Protein AF-A0AB34Z2W9-F1 (afdb_monomer_lite)

Organism: Borreliella afzelii (NCBI:txid29518)

Radius of gyration: 11.91 Å; chains: 1; bounding box: 31×22×32 Å

Foldseek 3Di:
DVLLVVQLVVCVPDPDPQLNVLSVLLSVLLVLLVPPPLPCLSVLLRVLLVCLLPPPVPVSLVRNLVSLVVDPDPSSVSNNVSSVSNSVVSVVD

pLDDT: mean 85.74, std 9.22, range 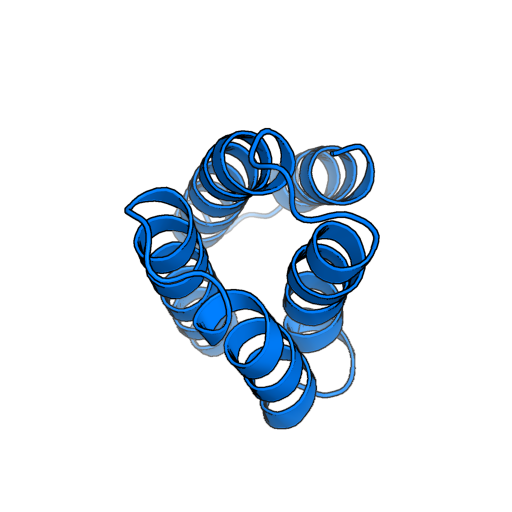[51.06, 96.19]

Structure (mmCIF, N/CA/C/O backbone):
data_AF-A0AB34Z2W9-F1
#
_entry.id   AF-A0AB34Z2W9-F1
#
loop_
_atom_site.group_PDB
_atom_site.id
_atom_site.type_symbol
_atom_site.label_atom_id
_atom_site.label_alt_id
_atom_site.label_comp_id
_atom_site.label_asym_id
_atom_site.label_entity_id
_atom_site.label_seq_id
_atom_site.pdbx_PDB_ins_code
_atom_site.Cartn_x
_atom_site.Cartn_y
_atom_site.Cartn_z
_atom_site.occupancy
_atom_site.B_iso_or_equiv
_atom_site.auth_seq_id
_atom_site.auth_comp_id
_atom_site.a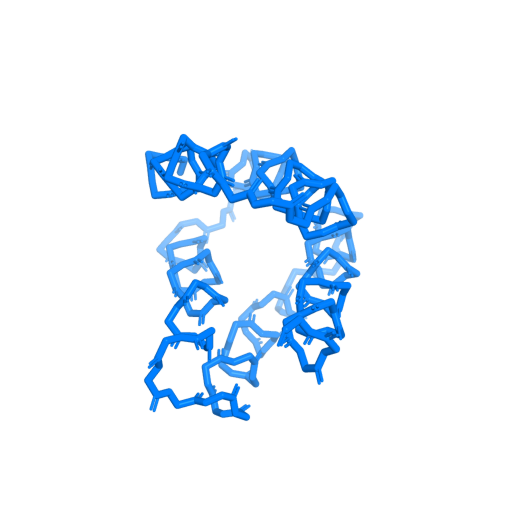uth_asym_id
_atom_site.auth_atom_id
_atom_site.pdbx_PDB_model_num
ATOM 1 N N . MET A 1 1 ? -2.762 -4.520 -9.794 1.00 82.56 1 MET A N 1
ATOM 2 C CA . MET A 1 1 ? -4.061 -3.812 -9.704 1.00 82.56 1 MET A CA 1
ATOM 3 C C . MET A 1 1 ? -5.154 -4.572 -8.975 1.00 82.56 1 MET A C 1
ATOM 5 O O . MET A 1 1 ? -5.623 -4.062 -7.965 1.00 82.56 1 MET A O 1
ATOM 9 N N . ALA A 1 2 ? -5.544 -5.772 -9.421 1.00 88.88 2 ALA A N 1
ATOM 10 C CA . ALA A 1 2 ? -6.651 -6.521 -8.811 1.00 88.88 2 ALA A CA 1
ATOM 11 C C . ALA A 1 2 ? -6.537 -6.671 -7.277 1.00 88.88 2 ALA A C 1
ATOM 13 O O . ALA A 1 2 ? -7.510 -6.422 -6.573 1.00 88.88 2 ALA A O 1
ATOM 14 N N . TYR A 1 3 ? -5.338 -6.963 -6.756 1.00 91.12 3 TYR A N 1
ATOM 15 C CA . TYR A 1 3 ? -5.089 -7.070 -5.311 1.00 91.12 3 TYR A CA 1
ATOM 16 C C . TYR A 1 3 ? -5.391 -5.787 -4.524 1.00 91.12 3 TYR A C 1
ATOM 18 O O . TYR A 1 3 ? -6.087 -5.843 -3.515 1.00 91.12 3 TYR A O 1
ATOM 26 N N . ALA A 1 4 ? -4.912 -4.629 -4.990 1.00 92.12 4 ALA A N 1
ATOM 27 C CA . ALA A 1 4 ? -5.141 -3.353 -4.309 1.00 92.12 4 ALA A CA 1
ATOM 28 C C . ALA A 1 4 ? -6.628 -2.959 -4.328 1.00 92.12 4 ALA A C 1
ATOM 30 O O . ALA A 1 4 ? -7.160 -2.492 -3.324 1.00 92.12 4 ALA A O 1
ATOM 31 N N . ASN A 1 5 ? -7.319 -3.219 -5.444 1.00 94.31 5 ASN A N 1
ATOM 32 C CA . ASN A 1 5 ? -8.758 -2.976 -5.563 1.00 94.31 5 ASN A CA 1
ATOM 33 C C . ASN A 1 5 ? -9.569 -3.885 -4.633 1.00 94.31 5 ASN A C 1
ATOM 35 O O . ASN A 1 5 ? -10.442 -3.402 -3.917 1.00 94.31 5 ASN A O 1
ATOM 39 N N . ALA A 1 6 ? -9.262 -5.184 -4.607 1.00 94.25 6 ALA A N 1
ATOM 40 C CA . ALA A 1 6 ? -9.918 -6.132 -3.711 1.00 94.25 6 ALA A CA 1
ATOM 41 C C . ALA A 1 6 ? -9.711 -5.741 -2.241 1.00 94.25 6 ALA A C 1
ATOM 43 O O . ALA A 1 6 ? -10.654 -5.756 -1.454 1.00 94.25 6 ALA A O 1
ATOM 44 N N . PHE A 1 7 ? -8.497 -5.317 -1.884 1.00 93.00 7 PHE A N 1
ATOM 45 C CA . PHE A 1 7 ? -8.196 -4.844 -0.540 1.00 93.00 7 PHE A CA 1
ATOM 46 C C . PHE A 1 7 ? -8.987 -3.582 -0.162 1.00 93.00 7 PHE A C 1
ATOM 48 O O . PHE A 1 7 ? -9.554 -3.526 0.927 1.00 93.00 7 PHE A O 1
ATOM 55 N N . ALA A 1 8 ? -9.123 -2.616 -1.075 1.00 94.69 8 ALA A N 1
ATOM 56 C CA . ALA A 1 8 ? -9.958 -1.433 -0.857 1.00 94.69 8 ALA A CA 1
ATOM 57 C C . ALA A 1 8 ? -11.444 -1.768 -0.657 1.00 94.69 8 ALA A C 1
ATOM 59 O O . ALA A 1 8 ? -12.086 -1.202 0.228 1.00 94.69 8 ALA A O 1
ATOM 60 N N . VAL A 1 9 ? -11.980 -2.723 -1.425 1.00 95.69 9 VAL A N 1
ATOM 61 C CA . VAL A 1 9 ? -13.354 -3.217 -1.243 1.00 95.69 9 VAL A CA 1
ATOM 62 C C . VAL A 1 9 ? -13.522 -3.853 0.137 1.00 95.69 9 VAL A C 1
ATOM 64 O O . VAL A 1 9 ? -14.461 -3.501 0.846 1.00 95.69 9 VAL A O 1
ATOM 67 N N . MET A 1 10 ? -12.600 -4.722 0.561 1.00 91.69 10 MET A N 1
ATOM 68 C CA . MET A 1 10 ? -12.658 -5.343 1.892 1.00 91.69 10 MET A CA 1
ATOM 69 C C . MET A 1 10 ? -12.555 -4.309 3.018 1.00 91.69 10 MET A C 1
ATOM 71 O O . MET A 1 10 ? -13.313 -4.363 3.980 1.00 91.69 10 MET A O 1
ATOM 75 N N . ALA A 1 11 ? -11.658 -3.329 2.895 1.00 91.56 11 ALA A N 1
ATOM 76 C CA . ALA A 1 11 ? -11.491 -2.296 3.913 1.00 91.56 11 ALA A CA 1
ATOM 77 C C . ALA A 1 11 ? -12.700 -1.352 4.018 1.00 91.56 11 ALA A C 1
ATOM 79 O O . ALA A 1 11 ? -12.909 -0.738 5.063 1.00 91.56 11 ALA A O 1
ATOM 80 N N . SER A 1 12 ? -13.511 -1.230 2.961 1.00 92.75 12 SER A N 1
ATOM 81 C CA . SER A 1 12 ? -14.653 -0.308 2.928 1.00 92.75 12 SER A CA 1
ATOM 82 C C . SER A 1 12 ? -15.711 -0.598 4.000 1.00 92.75 12 SER A C 1
ATOM 84 O O . SER A 1 12 ? -16.373 0.335 4.460 1.00 92.75 12 SER A O 1
ATOM 86 N N . SER A 1 13 ? -15.826 -1.853 4.450 1.00 91.31 13 SER A N 1
ATOM 87 C CA . SER A 1 13 ? -16.758 -2.262 5.507 1.00 91.31 13 SER A CA 1
ATOM 88 C C . SER A 1 13 ? -16.244 -1.998 6.926 1.00 91.31 13 SER A C 1
ATOM 90 O O . SER A 1 13 ? -16.968 -2.248 7.887 1.00 91.31 13 SER A O 1
ATOM 92 N N . LEU A 1 14 ? -15.008 -1.517 7.091 1.00 88.44 14 LEU A N 1
ATOM 93 C CA . LEU A 1 14 ? -14.427 -1.245 8.405 1.00 88.44 14 LEU A CA 1
ATOM 94 C C . LEU A 1 14 ? -14.923 0.089 8.986 1.00 88.44 14 LEU A C 1
ATOM 96 O O . LEU A 1 14 ? -15.225 1.051 8.268 1.00 88.44 14 LEU A O 1
ATOM 100 N N . SER A 1 15 ? -14.977 0.166 10.317 1.00 84.56 15 SER A N 1
ATOM 101 C CA . SER A 1 15 ? -15.414 1.361 11.051 1.00 84.56 15 SER A CA 1
ATOM 102 C C . SER A 1 15 ? -14.410 2.516 10.949 1.00 84.56 15 SER A C 1
ATOM 104 O O . SER A 1 15 ? -14.826 3.669 10.840 1.00 84.56 15 SER A O 1
ATOM 106 N N . SER A 1 16 ? -13.103 2.228 10.905 1.00 90.69 16 SER A N 1
ATOM 107 C CA . SER A 1 16 ? -12.045 3.248 10.861 1.00 90.69 16 SER A CA 1
ATOM 108 C C . SER A 1 16 ? -12.025 4.021 9.537 1.00 90.69 16 SER A C 1
ATOM 110 O O . SER A 1 16 ? -11.611 3.520 8.487 1.00 90.69 16 SER A O 1
ATOM 112 N N . THR A 1 17 ? -12.462 5.281 9.581 1.00 92.00 17 THR A N 1
ATOM 113 C CA . THR A 1 17 ? -12.408 6.213 8.441 1.00 92.00 17 THR A CA 1
ATOM 114 C C . THR A 1 17 ? -10.973 6.518 8.015 1.00 92.00 17 THR A C 1
ATOM 116 O O . THR A 1 17 ? -10.696 6.620 6.819 1.00 92.00 17 THR A O 1
ATOM 119 N N . GLU A 1 18 ? -10.052 6.619 8.971 1.00 92.56 18 GLU A N 1
ATOM 120 C CA . GLU A 1 18 ? -8.638 6.897 8.708 1.00 92.56 18 GLU A CA 1
ATOM 121 C C . GLU A 1 18 ? -7.969 5.740 7.969 1.00 92.56 18 GLU A C 1
ATOM 123 O O . GLU A 1 18 ? -7.300 5.962 6.957 1.00 92.56 18 GLU A O 1
ATOM 128 N N . PHE A 1 19 ? -8.237 4.503 8.396 1.00 91.69 19 PHE A N 1
ATOM 129 C CA . PHE A 1 19 ? -7.737 3.318 7.712 1.00 91.69 19 PHE A CA 1
ATOM 130 C C . PHE A 1 19 ? -8.311 3.208 6.295 1.00 91.69 19 PHE A C 1
ATOM 132 O O . PHE A 1 19 ? -7.560 3.053 5.336 1.00 91.69 19 PHE A O 1
ATOM 139 N N . LYS A 1 20 ? -9.625 3.411 6.114 1.00 94.31 20 LYS A N 1
ATOM 140 C CA . LYS A 1 20 ? -10.253 3.448 4.776 1.00 94.31 20 LYS A CA 1
ATOM 141 C C . LYS A 1 20 ? -9.603 4.477 3.852 1.00 94.31 20 LYS A C 1
ATOM 143 O O . LYS A 1 20 ? -9.413 4.213 2.663 1.00 94.31 20 LYS A O 1
ATOM 148 N N . LYS A 1 21 ? -9.252 5.652 4.378 1.00 95.44 21 LYS A N 1
ATOM 149 C CA . LYS A 1 21 ? -8.546 6.684 3.614 1.00 95.44 21 LYS A CA 1
ATOM 150 C C . LYS A 1 21 ? -7.141 6.221 3.220 1.00 95.44 21 LYS A C 1
ATOM 152 O O . LYS A 1 21 ? -6.786 6.338 2.051 1.00 95.44 21 LYS A O 1
ATOM 157 N N . ALA A 1 22 ? -6.376 5.651 4.153 1.00 95.25 22 ALA A N 1
ATOM 158 C CA . ALA A 1 22 ? -5.040 5.123 3.874 1.00 95.25 22 ALA A CA 1
ATOM 159 C C . ALA A 1 22 ? -5.058 4.000 2.822 1.00 95.25 22 ALA A C 1
ATOM 161 O O . ALA A 1 22 ? -4.227 3.992 1.917 1.00 95.25 22 ALA A O 1
ATOM 162 N N . VAL A 1 23 ? -6.046 3.102 2.879 1.00 95.50 23 VAL A N 1
ATOM 163 C CA . VAL A 1 23 ? -6.220 2.027 1.891 1.00 95.50 23 VAL A CA 1
ATOM 164 C C . VAL A 1 23 ? -6.524 2.579 0.494 1.00 95.50 23 VAL A C 1
ATOM 166 O O . VAL A 1 23 ? -5.964 2.096 -0.489 1.00 95.50 23 VAL A O 1
ATOM 169 N N . ASN A 1 24 ? -7.372 3.604 0.382 1.00 96.19 24 ASN A N 1
ATOM 170 C CA . ASN A 1 24 ? -7.665 4.228 -0.911 1.00 96.19 24 ASN A CA 1
ATOM 171 C C . ASN A 1 24 ? -6.454 4.974 -1.486 1.00 96.19 24 ASN A C 1
ATOM 173 O O . ASN A 1 24 ? -6.154 4.825 -2.667 1.00 96.19 24 ASN A O 1
ATOM 177 N N . GLU A 1 25 ? -5.711 5.711 -0.658 1.00 96.19 25 GLU A N 1
ATOM 178 C CA . GLU A 1 25 ? -4.468 6.362 -1.092 1.00 96.19 25 GLU A CA 1
ATOM 179 C C . GLU A 1 25 ? -3.416 5.334 -1.543 1.00 96.19 25 GLU A C 1
ATOM 181 O O . GLU A 1 25 ? -2.732 5.541 -2.546 1.00 96.19 25 GLU A O 1
ATOM 186 N N . PHE A 1 26 ? -3.328 4.191 -0.854 1.00 95.50 26 PHE A N 1
ATOM 187 C CA . PHE A 1 26 ? -2.509 3.058 -1.279 1.00 95.50 26 PHE A CA 1
ATOM 188 C C . PHE A 1 26 ? -2.966 2.474 -2.618 1.00 95.50 26 PHE A C 1
ATOM 190 O O . PHE A 1 26 ? -2.124 2.233 -3.480 1.00 95.50 26 PHE A O 1
ATOM 197 N N . LYS A 1 27 ? -4.273 2.293 -2.834 1.00 95.75 27 LYS A N 1
ATOM 198 C CA . LYS A 1 27 ? -4.831 1.819 -4.110 1.00 95.75 27 LYS A CA 1
ATOM 199 C C . LYS A 1 27 ? -4.437 2.737 -5.271 1.00 95.75 27 LYS A C 1
ATOM 201 O O . LYS A 1 27 ? -3.923 2.256 -6.279 1.00 95.75 27 LYS A O 1
ATOM 206 N N . ASP A 1 28 ? -4.611 4.045 -5.105 1.00 94.31 28 ASP A N 1
ATOM 207 C CA . ASP A 1 28 ? -4.302 5.034 -6.143 1.00 94.31 28 ASP A CA 1
ATOM 208 C C . ASP A 1 28 ? -2.789 5.119 -6.419 1.00 94.31 28 ASP A C 1
ATOM 210 O O . ASP A 1 28 ? -2.352 5.267 -7.565 1.00 94.31 28 ASP A O 1
ATOM 214 N N . ALA A 1 29 ? -1.960 5.000 -5.376 1.00 93.12 29 ALA A N 1
ATOM 215 C CA . ALA A 1 29 ? -0.510 4.932 -5.526 1.00 93.12 29 ALA A CA 1
ATOM 216 C C . ALA A 1 29 ? -0.069 3.630 -6.210 1.00 93.12 29 ALA A C 1
ATOM 218 O O . ALA A 1 29 ? 0.824 3.662 -7.054 1.00 93.12 29 ALA A O 1
ATOM 219 N N . ALA A 1 30 ? -0.708 2.501 -5.892 1.00 92.06 30 ALA A N 1
ATOM 220 C CA . ALA A 1 30 ? -0.429 1.200 -6.489 1.00 92.06 30 ALA A CA 1
ATOM 221 C C . ALA A 1 30 ? -0.760 1.181 -7.987 1.00 92.06 30 ALA A C 1
ATOM 223 O O . ALA A 1 30 ? -0.039 0.553 -8.758 1.00 92.06 30 ALA A O 1
ATOM 224 N N . GLU A 1 31 ? -1.798 1.907 -8.408 1.00 89.88 31 GLU A N 1
ATOM 225 C CA . GLU A 1 31 ? -2.138 2.102 -9.820 1.00 89.88 31 GLU A CA 1
ATOM 226 C C . GLU A 1 31 ? -1.058 2.838 -10.588 1.00 89.88 31 GLU A C 1
ATOM 228 O O . GLU A 1 31 ? -0.527 2.334 -11.578 1.00 89.88 31 GLU A O 1
ATOM 233 N N . LYS A 1 32 ? -0.651 3.994 -10.071 1.00 87.06 32 LYS A N 1
ATOM 234 C CA . LYS A 1 32 ? 0.449 4.760 -10.658 1.00 87.06 32 LYS A CA 1
ATOM 235 C C . LYS A 1 32 ? 1.755 3.971 -10.622 1.00 87.06 32 LYS A C 1
ATOM 237 O O . LYS A 1 32 ? 2.561 4.085 -11.540 1.00 87.06 32 LYS A O 1
ATOM 242 N N . TYR A 1 33 ? 1.960 3.161 -9.583 1.00 86.12 33 TYR A N 1
ATOM 243 C CA . TYR A 1 33 ? 3.153 2.339 -9.456 1.00 86.12 33 TYR A CA 1
ATOM 244 C C . TYR A 1 33 ? 3.182 1.180 -10.468 1.00 86.12 33 TYR A C 1
ATOM 246 O O . TYR A 1 33 ? 4.212 0.915 -11.083 1.00 86.12 33 TYR A O 1
ATOM 254 N N . ALA A 1 34 ? 2.061 0.497 -10.684 1.00 84.50 34 ALA A N 1
ATOM 255 C CA . ALA A 1 34 ? 1.985 -0.631 -11.610 1.00 84.50 34 ALA A CA 1
ATOM 256 C C . ALA A 1 34 ? 2.036 -0.213 -13.090 1.00 84.50 34 ALA A C 1
ATOM 258 O O . ALA A 1 34 ? 2.403 -1.029 -13.927 1.00 84.50 34 ALA A O 1
ATOM 259 N N . ASN A 1 35 ? 1.692 1.040 -13.405 1.00 78.88 35 ASN A N 1
ATOM 260 C CA . ASN A 1 35 ? 1.731 1.575 -14.770 1.00 78.88 35 ASN A CA 1
ATOM 261 C C . ASN A 1 35 ? 3.138 2.005 -15.235 1.00 78.88 35 ASN A C 1
ATOM 263 O O . ASN A 1 35 ? 3.310 2.342 -16.404 1.00 78.88 35 ASN A O 1
ATOM 267 N N . GLY A 1 36 ? 4.141 2.013 -14.349 1.00 67.25 36 GLY A N 1
ATOM 268 C CA . GLY A 1 36 ? 5.550 2.084 -14.755 1.00 67.25 36 GLY A CA 1
ATOM 269 C C . GLY A 1 36 ? 6.044 0.705 -15.197 1.00 67.25 36 GLY A C 1
ATOM 270 O O . GLY A 1 36 ? 5.499 -0.298 -14.746 1.00 67.25 36 GLY A O 1
ATOM 271 N N . ASP A 1 37 ? 7.073 0.635 -16.042 1.00 68.19 37 ASP A N 1
ATOM 272 C CA . ASP A 1 37 ? 7.681 -0.626 -16.502 1.00 68.19 37 ASP A CA 1
ATOM 273 C C . ASP A 1 37 ? 8.374 -1.368 -15.337 1.00 68.19 37 ASP A C 1
ATOM 275 O O . ASP A 1 37 ? 9.581 -1.280 -15.118 1.00 68.19 37 ASP A O 1
ATOM 279 N N . ARG A 1 38 ? 7.563 -1.989 -14.473 1.00 73.06 38 ARG A N 1
ATOM 280 C CA . ARG A 1 38 ? 7.952 -2.500 -13.149 1.00 73.06 38 ARG A CA 1
ATOM 281 C C . ARG A 1 38 ? 7.800 -4.014 -13.016 1.00 73.06 38 ARG A C 1
ATOM 283 O O . ARG A 1 38 ? 8.215 -4.564 -11.996 1.00 73.06 38 ARG A O 1
ATOM 290 N N . GLY A 1 39 ? 7.235 -4.678 -14.028 1.00 72.56 39 GLY A N 1
ATOM 291 C CA . GLY A 1 39 ? 7.081 -6.135 -14.098 1.00 72.56 39 GLY A CA 1
ATOM 292 C C . GLY A 1 39 ? 6.525 -6.763 -12.813 1.00 72.56 39 GLY A C 1
ATOM 293 O O . GLY A 1 39 ? 5.689 -6.180 -12.115 1.00 72.56 39 GLY A O 1
ATOM 294 N N . ASP A 1 40 ? 7.039 -7.940 -12.463 1.00 77.31 40 ASP A N 1
ATOM 295 C CA . ASP A 1 40 ? 6.607 -8.705 -11.285 1.00 77.31 40 ASP A CA 1
ATOM 296 C C . ASP A 1 40 ? 6.887 -7.989 -9.950 1.00 77.31 40 ASP A C 1
ATOM 298 O O . ASP A 1 40 ? 6.213 -8.246 -8.949 1.00 77.31 40 ASP A O 1
ATOM 302 N N . HIS A 1 41 ? 7.804 -7.010 -9.922 1.00 82.56 41 HIS A N 1
ATOM 303 C CA . HIS A 1 41 ? 8.075 -6.226 -8.714 1.00 82.56 41 HIS A CA 1
ATOM 304 C C . HIS A 1 41 ? 6.868 -5.394 -8.268 1.00 82.56 41 HIS A C 1
ATOM 306 O O . HIS A 1 41 ? 6.740 -5.097 -7.081 1.00 82.56 41 HIS A O 1
ATOM 312 N N . ALA A 1 42 ? 5.945 -5.052 -9.173 1.00 85.88 42 ALA A N 1
ATOM 313 C CA . ALA A 1 42 ? 4.687 -4.414 -8.792 1.00 85.88 42 ALA A CA 1
ATOM 314 C C . ALA A 1 42 ? 3.820 -5.318 -7.905 1.00 85.88 42 ALA A C 1
ATOM 316 O O . ALA A 1 42 ? 3.182 -4.834 -6.968 1.00 85.88 42 ALA A O 1
ATOM 317 N N . VAL A 1 43 ? 3.822 -6.629 -8.155 1.00 88.75 43 VAL A N 1
ATOM 318 C CA . VAL A 1 43 ? 3.057 -7.593 -7.357 1.00 88.75 43 VAL A CA 1
ATOM 319 C C . VAL A 1 43 ? 3.685 -7.757 -5.976 1.00 88.75 43 VAL A C 1
ATOM 321 O O . VAL A 1 43 ? 2.960 -7.661 -4.988 1.00 88.75 43 VAL A O 1
ATOM 324 N N . ASP A 1 44 ? 5.011 -7.910 -5.888 1.00 89.25 44 ASP A N 1
ATOM 325 C CA . ASP A 1 44 ? 5.731 -8.010 -4.607 1.00 89.25 44 ASP A CA 1
ATOM 326 C C . ASP A 1 44 ? 5.487 -6.792 -3.701 1.00 89.25 44 ASP A C 1
ATOM 328 O O . ASP A 1 44 ? 5.300 -6.943 -2.493 1.00 89.25 44 ASP A O 1
ATOM 332 N N . VAL A 1 45 ? 5.462 -5.582 -4.272 1.00 91.38 45 VAL A N 1
ATOM 333 C CA . VAL A 1 45 ? 5.179 -4.348 -3.521 1.00 91.38 45 VAL A CA 1
ATOM 334 C C . VAL A 1 45 ? 3.741 -4.340 -3.005 1.00 91.38 45 VAL A C 1
ATOM 336 O O . VAL A 1 45 ? 3.513 -4.118 -1.816 1.00 91.38 45 VAL A O 1
ATOM 339 N N . ILE A 1 46 ? 2.767 -4.594 -3.884 1.00 92.12 46 ILE A N 1
ATOM 340 C CA . ILE A 1 46 ? 1.344 -4.485 -3.540 1.00 92.12 46 ILE A CA 1
ATOM 341 C C . ILE A 1 46 ? 0.930 -5.588 -2.564 1.00 92.12 46 ILE A C 1
ATOM 343 O O . ILE A 1 46 ? 0.341 -5.305 -1.522 1.00 92.12 46 ILE A O 1
ATOM 347 N N . VAL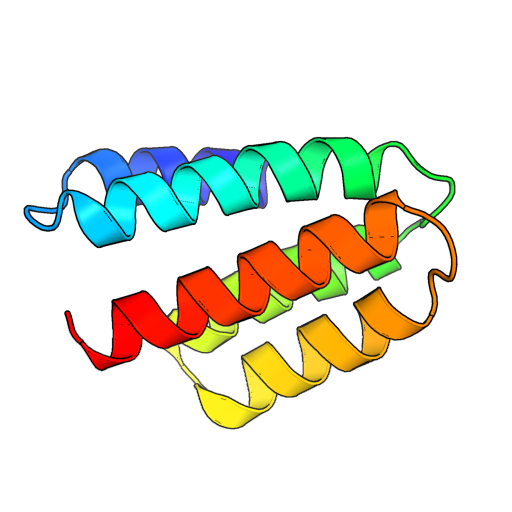 A 1 47 ? 1.239 -6.844 -2.888 1.00 90.38 47 VAL A N 1
ATOM 348 C CA . VAL A 1 47 ? 0.891 -7.993 -2.047 1.00 90.38 47 VAL A CA 1
ATOM 349 C C . VAL A 1 47 ? 1.684 -7.945 -0.747 1.00 90.38 47 VAL A C 1
ATOM 351 O O . VAL A 1 47 ? 1.091 -8.138 0.308 1.00 90.38 47 VAL A O 1
ATOM 354 N N . GLY A 1 48 ? 2.975 -7.595 -0.794 1.00 89.69 48 GLY A N 1
ATOM 355 C CA . GLY A 1 48 ? 3.814 -7.460 0.39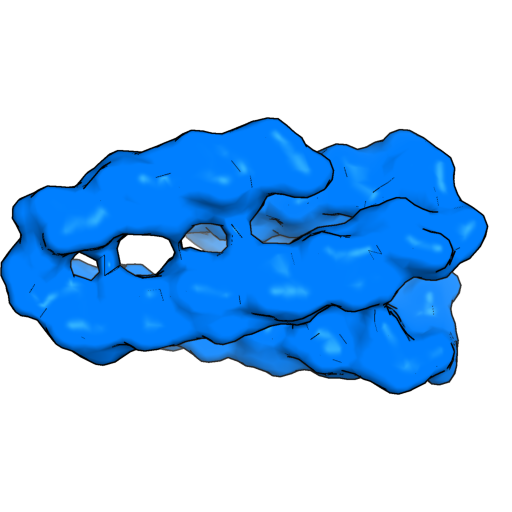6 1.00 89.69 48 GLY A CA 1
ATOM 356 C C . GLY A 1 48 ? 3.240 -6.473 1.413 1.00 89.69 48 GLY A C 1
ATOM 357 O O . GLY A 1 48 ? 3.140 -6.803 2.596 1.00 89.69 48 GLY A O 1
ATOM 358 N N . ALA A 1 49 ? 2.778 -5.306 0.952 1.00 90.94 49 ALA A N 1
ATOM 359 C CA . ALA A 1 49 ? 2.154 -4.303 1.812 1.00 90.94 49 ALA A CA 1
ATOM 360 C C . ALA A 1 49 ? 0.843 -4.805 2.442 1.00 90.94 49 ALA A C 1
ATOM 362 O O . ALA A 1 49 ? 0.623 -4.601 3.632 1.00 90.94 49 ALA A O 1
ATOM 363 N N . ILE A 1 50 ? 0.003 -5.510 1.675 1.00 90.50 50 ILE A N 1
ATOM 364 C CA . ILE A 1 50 ? -1.252 -6.094 2.179 1.00 90.50 50 ILE A CA 1
ATOM 365 C C . ILE A 1 50 ? -0.962 -7.205 3.198 1.00 90.50 50 ILE A C 1
ATOM 367 O O . ILE A 1 50 ? -1.557 -7.233 4.270 1.00 90.50 50 ILE A O 1
ATOM 371 N N . THR A 1 51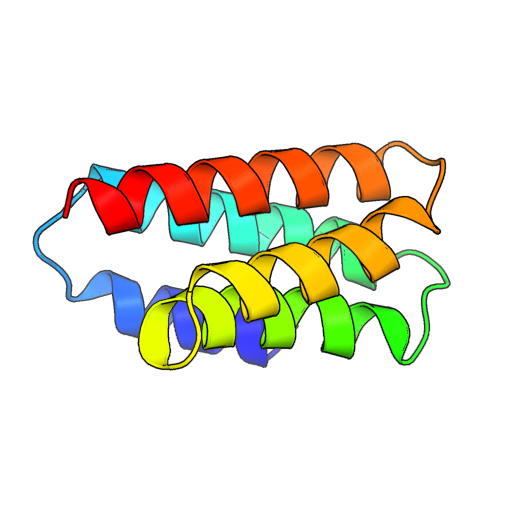 ? -0.025 -8.111 2.904 1.00 86.12 51 THR A N 1
ATOM 372 C CA . THR A 1 51 ? 0.342 -9.205 3.820 1.00 86.12 51 THR A CA 1
ATOM 373 C C . THR A 1 51 ? 1.043 -8.713 5.082 1.00 86.12 51 THR A C 1
ATOM 375 O O . THR A 1 51 ? 0.916 -9.357 6.124 1.00 86.12 51 THR A O 1
ATOM 378 N N . GLY A 1 52 ? 1.725 -7.562 5.006 1.00 83.56 52 GLY A N 1
ATOM 379 C CA . GLY A 1 52 ? 2.256 -6.864 6.172 1.00 83.56 52 GLY A CA 1
ATOM 380 C C . GLY A 1 52 ? 1.154 -6.605 7.192 1.00 83.56 52 GLY A C 1
ATOM 381 O O . GLY A 1 52 ? 1.319 -6.893 8.359 1.00 83.56 52 GLY A O 1
ATOM 382 N N . ILE A 1 53 ? -0.042 -6.217 6.772 1.00 80.88 53 ILE A N 1
ATOM 383 C CA . ILE A 1 53 ? -1.135 -5.970 7.720 1.00 80.88 53 ILE A CA 1
ATOM 384 C C . ILE A 1 53 ? -1.545 -7.241 8.486 1.00 80.88 53 ILE A C 1
ATOM 386 O O . ILE A 1 53 ? -1.783 -7.188 9.689 1.00 80.88 53 ILE A O 1
ATOM 390 N N . ALA A 1 54 ? -1.629 -8.385 7.802 1.00 72.38 54 ALA A N 1
ATOM 391 C CA . ALA A 1 54 ? -2.336 -9.556 8.320 1.00 72.38 54 ALA A CA 1
ATOM 392 C C . ALA A 1 54 ? -1.464 -10.613 9.025 1.00 72.38 54 ALA A C 1
ATOM 394 O O . ALA A 1 54 ? -1.976 -11.300 9.905 1.00 72.38 54 ALA A O 1
ATOM 395 N N . PHE A 1 55 ? -0.193 -10.795 8.643 1.00 66.25 55 PHE A N 1
ATOM 396 C CA . PHE A 1 55 ? 0.560 -12.000 9.046 1.00 66.25 55 PHE A CA 1
ATOM 397 C C . PHE A 1 55 ? 1.966 -11.749 9.597 1.00 66.25 55 PHE A C 1
ATOM 399 O O . PHE A 1 55 ? 2.364 -12.410 10.551 1.00 66.25 55 PHE A O 1
ATOM 406 N N . ASP A 1 56 ? 2.729 -10.821 9.015 1.00 66.25 56 ASP A N 1
ATOM 407 C CA . ASP A 1 56 ? 4.118 -10.557 9.414 1.00 66.25 56 ASP A CA 1
ATOM 408 C C . ASP A 1 56 ? 4.421 -9.063 9.273 1.00 66.25 56 ASP A C 1
ATOM 410 O O . ASP A 1 56 ? 5.000 -8.603 8.284 1.00 66.25 56 ASP A O 1
ATOM 414 N N . HIS A 1 57 ? 3.933 -8.304 10.256 1.00 68.44 57 HIS A N 1
ATOM 415 C CA . HIS A 1 57 ? 3.803 -6.853 10.193 1.00 68.44 57 HIS A CA 1
ATOM 416 C C . HIS A 1 57 ? 5.072 -6.148 9.745 1.00 68.44 57 HIS A C 1
ATOM 418 O O . HIS A 1 57 ? 5.113 -5.500 8.699 1.00 68.44 57 HIS A O 1
ATOM 424 N N . GLU A 1 58 ? 6.157 -6.340 10.475 1.00 74.12 58 GLU A N 1
ATOM 425 C CA . GLU A 1 58 ? 7.392 -5.633 10.183 1.00 74.12 58 GLU A CA 1
ATOM 426 C C . GLU A 1 58 ? 8.047 -6.122 8.873 1.00 74.12 58 GLU A C 1
ATOM 428 O O . GLU A 1 58 ? 8.569 -5.311 8.103 1.00 74.12 58 GLU A O 1
ATOM 433 N N . ASN A 1 59 ? 8.013 -7.428 8.580 1.00 79.50 59 ASN A N 1
ATOM 434 C CA . ASN A 1 59 ? 8.738 -7.984 7.433 1.00 79.50 59 ASN A CA 1
ATOM 435 C C . ASN A 1 59 ? 7.993 -7.803 6.106 1.00 79.50 59 ASN A C 1
ATOM 437 O O . ASN A 1 59 ? 8.639 -7.536 5.091 1.00 79.50 59 ASN A O 1
ATOM 441 N N . GLY A 1 60 ? 6.659 -7.886 6.095 1.00 82.75 60 GLY A N 1
ATOM 442 C CA . GLY A 1 60 ? 5.844 -7.634 4.904 1.00 82.75 60 GLY A CA 1
ATOM 443 C C . GLY A 1 60 ? 6.012 -6.200 4.401 1.00 82.75 60 GLY A C 1
ATOM 444 O O . GLY A 1 60 ? 6.305 -5.978 3.221 1.00 82.75 60 GLY A O 1
ATOM 445 N N . PHE A 1 61 ? 5.971 -5.223 5.315 1.00 84.25 61 PHE A N 1
ATOM 446 C CA . PHE A 1 61 ? 6.243 -3.825 4.979 1.00 84.25 61 PHE A CA 1
ATOM 447 C C . PHE A 1 61 ? 7.696 -3.584 4.553 1.00 84.25 61 PHE A C 1
ATOM 449 O O . PHE A 1 61 ? 7.933 -2.881 3.568 1.00 84.25 61 PHE A O 1
ATOM 456 N N . LYS A 1 62 ? 8.681 -4.196 5.227 1.00 86.12 62 LYS A N 1
ATOM 457 C CA . LYS A 1 62 ? 10.097 -4.109 4.818 1.00 86.12 62 LYS A CA 1
ATOM 458 C C . LYS A 1 62 ? 10.321 -4.658 3.412 1.00 86.12 62 LYS A C 1
ATOM 460 O O . LYS A 1 62 ? 10.988 -4.004 2.611 1.00 86.12 62 LYS A O 1
ATOM 465 N N . ARG A 1 63 ? 9.742 -5.819 3.089 1.00 84.62 63 ARG A N 1
ATOM 466 C CA . ARG A 1 63 ? 9.836 -6.430 1.757 1.00 84.62 63 ARG A CA 1
ATOM 467 C C . ARG A 1 63 ? 9.205 -5.531 0.698 1.00 84.62 63 ARG A C 1
ATOM 469 O O . ARG A 1 63 ? 9.855 -5.247 -0.306 1.00 84.62 63 ARG A O 1
ATOM 476 N N . ALA A 1 64 ? 7.996 -5.026 0.942 1.00 88.75 64 ALA A N 1
ATOM 477 C CA . ALA A 1 64 ? 7.318 -4.123 0.016 1.00 88.75 64 ALA A CA 1
ATOM 478 C C . ALA A 1 64 ? 8.149 -2.859 -0.260 1.00 88.75 64 ALA A C 1
ATOM 480 O O . ALA A 1 64 ? 8.362 -2.490 -1.414 1.00 88.75 64 ALA A O 1
ATOM 481 N N . LYS A 1 65 ? 8.710 -2.241 0.785 1.00 87.88 65 LYS A N 1
ATOM 482 C CA . LYS A 1 65 ? 9.591 -1.075 0.635 1.00 87.88 65 LYS A CA 1
ATOM 483 C C . LYS A 1 65 ? 10.890 -1.391 -0.095 1.00 87.88 65 LYS A C 1
ATOM 485 O O . LYS A 1 65 ? 11.326 -0.589 -0.911 1.00 87.88 65 LYS A O 1
ATOM 490 N N . MET A 1 66 ? 11.510 -2.540 0.174 1.00 87.00 66 MET A N 1
ATOM 491 C CA . MET A 1 66 ? 12.743 -2.956 -0.500 1.00 87.00 66 MET A CA 1
ATOM 492 C C . MET A 1 66 ? 12.559 -3.011 -2.021 1.00 87.00 66 MET A C 1
ATOM 494 O O . MET A 1 66 ? 13.429 -2.546 -2.753 1.00 87.00 66 MET A O 1
ATOM 498 N N . PHE A 1 67 ? 11.432 -3.542 -2.499 1.00 87.00 67 PHE A N 1
ATOM 499 C CA . PHE A 1 67 ? 11.129 -3.565 -3.930 1.00 87.00 67 PHE A CA 1
ATOM 500 C C . PHE A 1 67 ? 10.710 -2.195 -4.464 1.00 87.00 67 PHE A C 1
ATOM 502 O O . PHE A 1 67 ? 11.161 -1.816 -5.541 1.00 87.00 67 PHE A O 1
ATOM 509 N N . ALA A 1 68 ? 9.925 -1.425 -3.706 1.00 86.38 68 ALA A N 1
ATOM 510 C CA . ALA A 1 68 ? 9.518 -0.080 -4.107 1.00 86.38 68 ALA A CA 1
ATOM 511 C C . ALA A 1 68 ? 10.711 0.883 -4.256 1.00 86.38 68 ALA A C 1
ATOM 513 O O . ALA A 1 68 ? 10.748 1.670 -5.195 1.00 86.38 68 ALA A O 1
ATOM 514 N N . ASN A 1 69 ? 11.724 0.762 -3.393 1.00 83.88 69 ASN A N 1
ATOM 515 C CA . ASN A 1 69 ? 12.959 1.554 -3.433 1.00 83.88 69 ASN A CA 1
ATOM 516 C C . ASN A 1 69 ? 13.837 1.282 -4.665 1.00 83.88 69 ASN A C 1
ATOM 518 O O . ASN A 1 69 ? 14.758 2.050 -4.931 1.00 83.88 69 ASN A O 1
ATOM 522 N N . LYS A 1 70 ? 13.593 0.199 -5.416 1.00 81.50 70 LYS A N 1
ATOM 523 C CA . LYS A 1 70 ? 14.290 -0.037 -6.692 1.00 81.50 70 LYS A CA 1
ATOM 524 C C . LYS A 1 70 ? 13.817 0.916 -7.791 1.00 81.50 70 LYS A C 1
ATOM 526 O O . LYS A 1 70 ? 14.495 1.060 -8.801 1.00 81.50 70 LYS A O 1
ATOM 531 N N . ALA A 1 71 ? 12.665 1.553 -7.596 1.00 77.94 71 ALA A N 1
ATOM 532 C CA . ALA A 1 71 ? 12.128 2.561 -8.484 1.00 77.94 71 ALA A CA 1
ATOM 533 C C . ALA A 1 71 ? 12.527 3.960 -7.990 1.00 77.94 71 ALA A C 1
ATOM 535 O O . ALA A 1 71 ? 12.132 4.375 -6.903 1.00 77.94 71 ALA A O 1
ATOM 536 N N . THR A 1 72 ? 13.318 4.687 -8.781 1.00 72.00 72 THR A N 1
ATOM 537 C CA . THR A 1 72 ? 13.849 6.014 -8.409 1.00 72.00 72 THR A CA 1
ATOM 538 C C . THR A 1 72 ? 12.983 7.180 -8.890 1.00 72.00 72 THR A C 1
ATOM 540 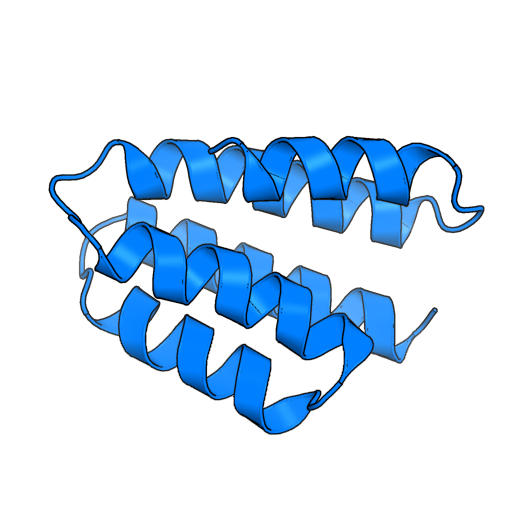O O . THR A 1 72 ? 13.325 8.342 -8.686 1.00 72.00 72 THR A O 1
ATOM 543 N N . ASP A 1 73 ? 11.882 6.888 -9.572 1.00 79.06 73 ASP A N 1
ATOM 544 C CA . ASP A 1 73 ? 10.930 7.849 -10.113 1.00 79.06 73 ASP A CA 1
ATOM 545 C C . ASP A 1 73 ? 9.824 8.203 -9.104 1.00 79.06 73 ASP A C 1
ATOM 547 O O . ASP A 1 73 ? 9.640 7.576 -8.057 1.00 79.06 73 ASP A O 1
ATOM 551 N N . GLU A 1 74 ? 9.038 9.225 -9.442 1.00 79.25 74 GLU A N 1
ATOM 552 C CA . GLU A 1 74 ? 7.976 9.759 -8.585 1.00 79.25 74 GLU A CA 1
ATOM 553 C C . GLU A 1 74 ? 6.943 8.692 -8.169 1.00 79.25 74 GLU A C 1
ATOM 555 O O . GLU A 1 74 ? 6.400 8.746 -7.062 1.00 79.25 74 GLU A O 1
ATOM 560 N N . GLY A 1 75 ? 6.693 7.693 -9.026 1.00 77.38 75 GLY A N 1
ATOM 561 C CA . GLY A 1 75 ? 5.809 6.571 -8.714 1.00 77.38 75 GLY A CA 1
ATOM 562 C C . GLY A 1 75 ? 6.309 5.721 -7.541 1.00 77.38 75 GLY A C 1
ATOM 563 O O . GLY A 1 75 ? 5.503 5.331 -6.695 1.00 77.38 75 GLY A O 1
ATOM 564 N N . GLY A 1 76 ? 7.624 5.489 -7.450 1.00 82.69 76 GLY A N 1
ATOM 565 C CA . GLY A 1 76 ? 8.261 4.758 -6.352 1.00 82.69 76 GLY A CA 1
ATOM 566 C C . GLY A 1 76 ? 8.103 5.490 -5.024 1.00 82.69 76 GLY A C 1
ATOM 567 O O . GLY A 1 76 ? 7.620 4.924 -4.043 1.00 82.69 76 GLY A O 1
ATOM 568 N N . ASN A 1 77 ? 8.381 6.795 -5.016 1.00 85.75 77 ASN A N 1
ATOM 569 C CA . ASN A 1 77 ? 8.227 7.625 -3.819 1.00 85.75 77 ASN A CA 1
ATOM 570 C C . ASN A 1 77 ? 6.776 7.650 -3.308 1.00 85.75 77 ASN A C 1
ATOM 572 O O . ASN A 1 77 ? 6.536 7.518 -2.106 1.00 85.75 77 ASN A O 1
ATOM 576 N N . LYS A 1 78 ? 5.792 7.768 -4.211 1.00 90.31 78 LYS A N 1
ATOM 577 C CA . LYS A 1 78 ? 4.367 7.795 -3.842 1.00 90.31 78 LYS A CA 1
ATOM 578 C C . LYS A 1 78 ? 3.897 6.486 -3.213 1.00 90.31 78 LYS A C 1
ATOM 580 O O . LYS A 1 78 ? 3.183 6.535 -2.211 1.00 90.31 78 LYS A O 1
ATOM 585 N N . ILE A 1 79 ? 4.298 5.331 -3.753 1.00 92.38 79 ILE A N 1
ATOM 586 C CA . ILE A 1 79 ? 3.885 4.047 -3.171 1.00 92.38 79 ILE A CA 1
ATOM 587 C C . ILE A 1 79 ? 4.540 3.809 -1.807 1.00 92.38 79 ILE A C 1
ATOM 589 O O . ILE A 1 79 ? 3.875 3.307 -0.907 1.00 92.38 79 ILE A O 1
ATOM 593 N N . ILE A 1 80 ? 5.792 4.235 -1.604 1.00 92.06 80 ILE A N 1
ATOM 594 C CA . ILE A 1 80 ? 6.478 4.113 -0.307 1.00 92.06 80 ILE A CA 1
ATOM 595 C C . ILE A 1 80 ? 5.754 4.926 0.768 1.00 92.06 80 ILE A C 1
ATOM 597 O O . ILE A 1 80 ? 5.489 4.408 1.852 1.00 92.06 80 ILE A O 1
ATOM 601 N N . ILE A 1 81 ? 5.391 6.177 0.463 1.00 93.31 81 ILE A N 1
ATOM 602 C CA . ILE A 1 81 ? 4.636 7.041 1.383 1.00 93.31 81 ILE A CA 1
ATOM 603 C C . ILE A 1 81 ? 3.288 6.404 1.734 1.00 93.31 81 ILE A C 1
ATOM 605 O O . ILE A 1 81 ? 2.903 6.372 2.903 1.00 93.31 81 ILE A O 1
ATOM 609 N N . ALA A 1 82 ? 2.583 5.861 0.739 1.00 94.75 82 ALA A N 1
ATOM 610 C CA . ALA A 1 82 ? 1.299 5.212 0.969 1.00 94.75 82 ALA A CA 1
ATOM 611 C C . ALA A 1 82 ? 1.430 3.936 1.822 1.00 94.75 82 ALA A C 1
ATOM 613 O O . ALA A 1 82 ? 0.597 3.702 2.695 1.00 94.75 82 ALA A O 1
ATOM 614 N N . ILE A 1 83 ? 2.495 3.149 1.628 1.00 93.00 83 ILE A N 1
ATOM 615 C CA . ILE A 1 83 ? 2.805 1.967 2.445 1.00 93.00 83 ILE A CA 1
ATOM 616 C C . ILE A 1 83 ? 3.065 2.351 3.909 1.00 93.00 83 ILE A C 1
ATOM 618 O O . ILE A 1 83 ? 2.523 1.714 4.810 1.00 93.00 83 ILE A O 1
ATOM 622 N N . GLU A 1 84 ? 3.857 3.395 4.166 1.00 91.81 84 GLU A N 1
ATOM 623 C CA . GLU A 1 84 ? 4.121 3.866 5.536 1.00 91.81 84 GLU A CA 1
ATOM 624 C C . GLU A 1 84 ? 2.852 4.366 6.222 1.00 91.81 84 GLU A C 1
ATOM 626 O O . GLU A 1 84 ? 2.601 4.050 7.385 1.00 91.81 84 GLU A O 1
ATOM 631 N N . LYS A 1 85 ? 2.009 5.101 5.492 1.00 92.88 85 LYS A N 1
ATOM 632 C CA . LYS A 1 85 ? 0.727 5.563 6.023 1.00 92.88 85 LYS A CA 1
ATOM 633 C C . LYS A 1 85 ? -0.195 4.395 6.357 1.00 92.88 85 LYS A C 1
ATOM 635 O O . LYS A 1 85 ? -0.790 4.384 7.431 1.00 92.88 85 LYS A O 1
ATOM 640 N N . LEU A 1 86 ? -0.271 3.399 5.476 1.00 91.25 86 LEU A N 1
ATOM 641 C CA . LEU A 1 86 ? -1.047 2.183 5.697 1.00 91.25 86 LEU A CA 1
ATOM 642 C C . LEU A 1 86 ? -0.586 1.455 6.971 1.00 91.25 86 LEU A C 1
ATOM 644 O O . LEU A 1 86 ? -1.409 1.188 7.848 1.00 91.25 86 LEU A O 1
ATOM 648 N N . ARG A 1 87 ? 0.729 1.240 7.123 1.00 88.88 87 ARG A N 1
ATOM 649 C CA . ARG A 1 87 ? 1.350 0.656 8.326 1.00 88.88 87 ARG A CA 1
ATOM 650 C C . ARG A 1 87 ? 1.019 1.443 9.593 1.00 88.88 87 ARG A C 1
ATOM 652 O O . ARG A 1 87 ? 0.646 0.851 10.602 1.00 88.88 87 ARG A O 1
ATOM 659 N N . ALA A 1 88 ? 1.164 2.767 9.547 1.00 88.75 88 ALA A N 1
ATOM 660 C CA . ALA A 1 88 ? 0.907 3.631 10.693 1.00 88.75 88 ALA A CA 1
ATOM 661 C C . ALA A 1 88 ? -0.556 3.548 11.144 1.00 88.75 88 ALA A C 1
ATOM 663 O O . ALA A 1 88 ? -0.811 3.386 12.330 1.00 88.75 88 ALA A O 1
ATOM 664 N N . THR A 1 89 ? -1.500 3.592 10.197 1.00 87.56 89 THR A N 1
ATOM 665 C CA . THR A 1 89 ? -2.936 3.558 10.516 1.00 87.56 89 THR A CA 1
ATOM 666 C C . THR A 1 89 ? -3.427 2.213 11.036 1.00 87.56 89 THR A C 1
ATOM 668 O O . THR A 1 89 ? -4.381 2.192 11.804 1.00 87.56 89 THR A O 1
ATOM 671 N N . TYR A 1 90 ? -2.797 1.100 10.649 1.00 78.81 90 TYR A N 1
ATOM 672 C CA . TYR A 1 90 ? -3.147 -0.207 11.205 1.00 78.81 90 TYR A CA 1
ATOM 673 C C . TYR A 1 90 ? -2.624 -0.389 12.634 1.00 78.81 90 TYR A C 1
ATOM 675 O O . TYR A 1 90 ? -3.346 -0.892 13.481 1.00 78.81 90 TYR A O 1
ATOM 683 N N . ASN A 1 91 ? -1.411 0.087 12.940 1.00 66.62 91 ASN A N 1
ATOM 684 C CA . ASN A 1 91 ? -0.870 0.054 14.308 1.00 66.62 91 ASN A CA 1
ATOM 685 C C . ASN A 1 91 ? -1.691 0.874 15.323 1.00 66.62 91 ASN A C 1
ATOM 687 O O . ASN A 1 91 ? -1.477 0.747 16.526 1.00 66.62 91 ASN A O 1
ATOM 691 N N . THR A 1 92 ? -2.582 1.741 14.846 1.00 55.25 92 THR A N 1
ATOM 692 C CA . THR A 1 92 ? -3.474 2.577 15.660 1.00 55.25 92 THR A CA 1
ATOM 693 C C . THR A 1 92 ? -4.940 2.133 15.617 1.00 55.25 92 THR A C 1
ATOM 695 O O . THR A 1 92 ? -5.764 2.783 16.257 1.00 55.25 92 THR A O 1
ATOM 698 N N . ALA A 1 93 ? -5.276 1.105 14.827 1.00 51.06 93 ALA A N 1
ATOM 699 C CA . ALA A 1 93 ? -6.647 0.645 14.583 1.00 51.06 93 ALA A CA 1
ATOM 700 C C . ALA A 1 93 ? -7.057 -0.537 15.470 1.00 51.06 93 ALA A C 1
ATOM 702 O O . ALA A 1 93 ? -6.170 -1.303 15.906 1.00 51.06 93 ALA A O 1
#

Sequence (93 aa):
MAYANAFAVMASSLSSTEFKKAVNEFKDAAEKYANGDRGDHAVDVIVGAITGIAFDHENGFKRAKMFANKATDEGGNKIIIAIEKLRATYNTA

Secondary structure (DSSP, 8-state):
-HHHHHHHHHHTTSS-HHHHHHHHHHHHHHHHHHTSS-TTHHHHHHHHHHHHHHT-HHHHHHHHHHHHTT--SHHHHHHHHHHHHHHHHHTT-